Protein AF-A0A831YD86-F1 (afdb_monomer_lite)

pLDDT: mean 87.21, std 12.47, range [48.81, 97.0]

Secondary structure (DSSP, 8-state):
-GGGSTTSTTHHHHHHHHHHHHHHHHHHHHHHHHH------SEEETTEEEPHHHHHHHHHHHHHHHHTTT--GGGTHHHHHHHHHHHHHHHHHHHHHHHHHT----HHHHHHHHHH-GGGEETTEE-HHHHTT-

Foldseek 3Di:
DPPVLPPDPCVVVVVVVVVCVVVVVVVVVVVCVVVPPDPPAPDAAPNRGHHPVQLVVLLVVQVVVCVVVVHDCPVVSVVSSVVSVVVVNVVVVVVVVCVVVVVDQDPVNVVVVLQCPVQQDDPSGGDVVSVVPD

Radius of gyration: 26.08 Å; chains: 1; bounding box: 45×42×74 Å

Organism: NCBI:txid309806

InterPro domains:
  IPR027304 Trigger factor/SurA domain superfamily [SSF109998] (42-133)
  IPR052029 Periplasmic chaperone PpiD [PTHR47529] (9-134)

Sequence (134 aa):
MFTKISGSKWKNIVLFITVFTFVATSLVAVLVYKFSGEVSGAAEVNGKEIPIYEFNYTYEMMARNLQNQNIDITAFKKEIAKQAMDTIIENELIYQQAEKEGLLATKEQVKEEILNIPAFQSNGKFDKNLYLQI

Structure (mmCIF, N/CA/C/O backbone):
data_AF-A0A831YD86-F1
#
_entry.id   AF-A0A831YD86-F1
#
loop_
_atom_site.group_PDB
_atom_site.id
_atom_site.type_symbol
_atom_site.label_atom_id
_atom_site.label_alt_id
_atom_site.label_comp_id
_atom_site.label_asym_id
_atom_site.label_entity_id
_atom_site.label_seq_id
_atom_site.pdbx_PDB_ins_code
_atom_site.Cartn_x
_atom_site.Cartn_y
_atom_site.Cartn_z
_atom_site.occupancy
_atom_site.B_iso_or_equiv
_atom_site.auth_seq_id
_atom_site.auth_comp_id
_atom_site.auth_asym_id
_atom_site.auth_atom_id
_atom_site.pdbx_PDB_model_num
ATOM 1 N N . MET A 1 1 ? 4.329 21.755 -50.672 1.00 50.72 1 MET A N 1
ATOM 2 C CA . MET A 1 1 ? 3.981 20.401 -51.169 1.00 50.72 1 MET A CA 1
ATOM 3 C C . MET A 1 1 ? 2.519 20.000 -50.930 1.00 50.72 1 MET A C 1
ATOM 5 O O . MET A 1 1 ? 1.993 19.265 -51.751 1.00 50.72 1 MET A O 1
ATOM 9 N N . PHE A 1 2 ? 1.825 20.506 -49.900 1.00 54.88 2 PHE A N 1
ATOM 10 C CA . PHE A 1 2 ? 0.457 20.067 -49.554 1.00 54.88 2 PHE A CA 1
ATOM 11 C C . PHE A 1 2 ? -0.695 20.712 -50.356 1.00 54.88 2 PHE A C 1
ATOM 13 O O . PHE A 1 2 ? -1.809 20.199 -50.362 1.00 54.88 2 PHE A O 1
ATOM 20 N N . THR A 1 3 ? -0.449 21.800 -51.089 1.00 59.09 3 THR A N 1
ATOM 21 C CA . THR A 1 3 ? -1.496 22.538 -51.826 1.00 59.09 3 THR A CA 1
ATOM 22 C C . THR A 1 3 ? -1.922 21.880 -53.142 1.00 59.09 3 THR A C 1
ATOM 24 O O . THR A 1 3 ? -3.042 22.099 -53.598 1.00 59.09 3 THR A O 1
ATOM 27 N N . LYS A 1 4 ? -1.087 21.014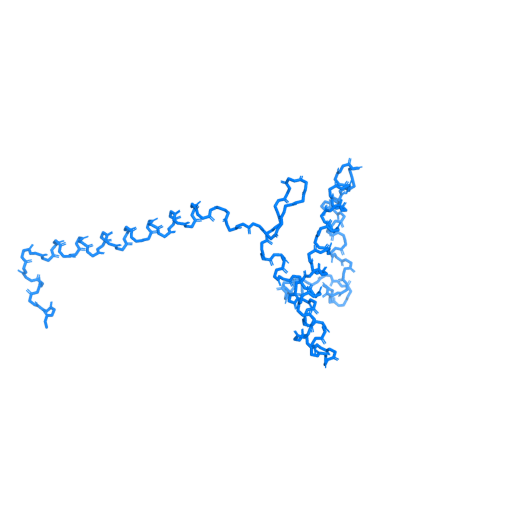 -53.736 1.00 59.78 4 LYS A N 1
ATOM 28 C CA . LYS A 1 4 ? -1.403 20.307 -54.996 1.00 59.78 4 LYS A CA 1
ATOM 29 C C . LYS A 1 4 ? -2.407 19.157 -54.842 1.00 59.78 4 LYS A C 1
ATOM 31 O O . LYS A 1 4 ? -2.920 18.667 -55.843 1.00 59.78 4 LYS A O 1
ATOM 36 N N . ILE A 1 5 ? -2.702 18.726 -53.616 1.00 59.62 5 ILE A N 1
ATOM 37 C CA . ILE A 1 5 ? -3.590 17.581 -53.357 1.00 59.62 5 ILE A CA 1
ATOM 38 C C . ILE A 1 5 ? -5.064 18.022 -53.309 1.00 59.62 5 ILE A C 1
ATOM 40 O O . ILE A 1 5 ? -5.943 17.240 -53.652 1.00 59.62 5 ILE A O 1
ATOM 44 N N . SER A 1 6 ? -5.349 19.291 -52.982 1.00 61.25 6 SER A N 1
ATOM 45 C CA . SER A 1 6 ? -6.714 19.800 -52.749 1.00 61.25 6 SER A CA 1
ATOM 46 C C . SER A 1 6 ? -7.657 19.697 -53.969 1.00 61.25 6 SER A C 1
ATOM 48 O O . SER A 1 6 ? -8.855 19.431 -53.812 1.00 61.25 6 SER A O 1
ATOM 50 N N . GLY A 1 7 ? -7.112 19.850 -55.184 1.00 65.19 7 GLY A N 1
ATOM 51 C CA . GLY A 1 7 ? -7.841 19.753 -56.460 1.00 65.19 7 GLY A CA 1
ATOM 52 C C . GLY A 1 7 ? -7.674 18.421 -57.205 1.00 65.19 7 GLY A C 1
ATOM 53 O O . GLY A 1 7 ? -8.147 18.288 -58.330 1.00 65.19 7 GLY A O 1
ATOM 54 N N . SER A 1 8 ? -6.980 17.441 -56.618 1.00 73.75 8 SER A N 1
ATOM 55 C CA . SER A 1 8 ? -6.732 16.137 -57.244 1.00 73.75 8 SER A CA 1
ATOM 56 C C . SER A 1 8 ? -7.881 15.166 -56.967 1.00 73.75 8 SER A C 1
ATOM 58 O O . SER A 1 8 ? -8.372 15.093 -55.839 1.00 73.75 8 SER A O 1
ATOM 60 N N . LYS A 1 9 ? -8.254 14.339 -57.959 1.00 71.69 9 LYS A N 1
ATOM 61 C CA . LYS A 1 9 ? -9.225 13.233 -57.790 1.00 71.69 9 LYS A CA 1
ATOM 62 C C . LYS A 1 9 ? -8.842 12.282 -56.642 1.00 71.69 9 LYS A C 1
ATOM 64 O O . LYS A 1 9 ? -9.700 11.620 -56.071 1.00 71.69 9 LYS A O 1
ATOM 69 N N . TRP A 1 10 ? -7.562 12.268 -56.269 1.00 76.88 10 TRP A N 1
ATOM 70 C CA . TRP A 1 10 ? -6.995 11.443 -55.205 1.00 76.88 10 TRP A CA 1
ATOM 71 C C . TRP A 1 10 ? -7.180 11.998 -53.788 1.00 76.88 10 TRP A C 1
ATOM 73 O O . TRP A 1 10 ? -6.920 11.274 -52.832 1.00 76.88 10 TRP A O 1
ATOM 83 N N . LYS A 1 11 ? -7.659 13.240 -53.609 1.00 82.00 11 LYS A N 1
ATOM 84 C CA . LYS A 1 11 ? -7.857 13.840 -52.275 1.00 82.00 11 LYS A CA 1
ATOM 85 C C . LYS A 1 11 ? -8.733 12.976 -51.373 1.00 82.00 11 LYS A C 1
ATOM 87 O O . LYS A 1 11 ? -8.374 12.726 -50.228 1.00 82.00 11 LYS A O 1
ATOM 92 N N . ASN A 1 12 ? -9.863 12.513 -51.905 1.00 81.31 12 ASN A N 1
ATOM 93 C CA . ASN A 1 12 ? -10.815 11.716 -51.138 1.00 81.31 12 ASN A CA 1
ATOM 94 C C . ASN A 1 12 ? -10.210 10.358 -50.761 1.00 81.31 12 ASN A C 1
ATOM 96 O O . ASN A 1 12 ? -10.441 9.881 -49.659 1.00 81.31 12 ASN A O 1
ATOM 100 N N . ILE A 1 13 ? -9.373 9.786 -51.632 1.00 85.69 13 ILE A N 1
ATOM 101 C CA . ILE A 1 13 ? -8.656 8.529 -51.381 1.00 85.69 13 ILE A CA 1
ATOM 102 C C . ILE A 1 13 ? -7.622 8.714 -50.261 1.00 85.69 13 ILE A C 1
ATOM 104 O O . ILE A 1 13 ? -7.596 7.935 -49.314 1.00 85.69 13 ILE A O 1
ATOM 108 N N . VAL A 1 14 ? -6.814 9.777 -50.314 1.00 86.44 14 VAL A N 1
ATOM 109 C CA . VAL A 1 14 ? -5.799 10.074 -49.286 1.00 86.44 14 VAL A CA 1
ATOM 110 C C . VAL A 1 14 ? -6.441 10.398 -47.931 1.00 86.44 14 VAL A C 1
ATOM 112 O O . VAL A 1 14 ? -5.955 9.946 -46.891 1.00 86.44 14 VAL A O 1
ATOM 115 N N . LEU A 1 15 ? -7.554 11.139 -47.932 1.00 87.12 15 LEU A N 1
ATOM 116 C CA . LEU A 1 15 ? -8.317 11.428 -46.718 1.00 87.12 15 LEU A CA 1
ATOM 117 C C . LEU A 1 15 ? -8.875 10.138 -46.107 1.00 87.12 15 LEU A C 1
ATOM 119 O O . LEU A 1 15 ? -8.722 9.914 -44.909 1.00 87.12 15 LEU A O 1
ATOM 123 N N . PHE A 1 16 ? -9.463 9.273 -46.936 1.00 89.88 16 PHE A N 1
ATOM 124 C CA . PHE A 1 16 ? -10.043 8.012 -46.489 1.00 89.88 16 PHE A CA 1
ATOM 125 C C . PHE A 1 16 ? -8.988 7.081 -45.885 1.00 89.88 16 PHE A C 1
ATOM 127 O O . PHE A 1 16 ? -9.204 6.547 -44.803 1.00 89.88 16 PHE A O 1
ATOM 134 N N . ILE A 1 17 ? -7.817 6.956 -46.521 1.00 92.12 17 ILE A N 1
ATOM 135 C CA . ILE A 1 17 ? -6.699 6.157 -45.996 1.00 92.12 17 ILE A CA 1
ATOM 136 C C . ILE A 1 17 ? -6.232 6.698 -44.641 1.00 92.12 17 ILE A C 1
ATOM 138 O O . ILE A 1 17 ? -6.049 5.927 -43.705 1.00 92.12 17 ILE A O 1
ATOM 142 N N . THR A 1 18 ? -6.078 8.016 -44.500 1.00 88.88 18 THR A N 1
ATOM 143 C CA . THR A 1 18 ? -5.628 8.619 -43.233 1.00 88.88 18 THR A CA 1
ATOM 144 C C . THR A 1 18 ? -6.621 8.359 -42.098 1.00 88.88 18 THR A C 1
ATOM 146 O O . THR A 1 18 ? -6.221 7.926 -41.018 1.00 88.88 18 THR A O 1
ATOM 149 N N . VAL A 1 19 ? -7.919 8.576 -42.343 1.00 92.06 19 VAL A N 1
ATOM 150 C CA . VAL A 1 19 ? -8.975 8.322 -41.349 1.00 92.06 19 VAL A CA 1
ATOM 151 C C . VAL A 1 19 ? -9.035 6.838 -40.992 1.00 92.06 19 VAL A C 1
ATOM 153 O O . VAL A 1 19 ? -9.109 6.493 -39.815 1.00 92.06 19 VAL A O 1
ATOM 156 N N . PHE A 1 20 ? -8.938 5.960 -41.991 1.00 93.69 20 PHE A N 1
ATOM 157 C CA . PHE A 1 20 ? -8.951 4.518 -41.781 1.00 93.69 20 PHE A CA 1
ATOM 158 C C . PHE A 1 20 ? -7.772 4.054 -40.920 1.00 93.69 20 PHE A C 1
ATOM 160 O O . PHE A 1 20 ? -7.974 3.267 -40.002 1.00 93.69 20 PHE A O 1
ATOM 167 N N . THR A 1 21 ? -6.566 4.587 -41.133 1.00 91.12 21 THR A N 1
ATOM 168 C CA . THR A 1 21 ? -5.387 4.254 -40.316 1.00 91.12 21 THR A CA 1
ATOM 169 C C . THR A 1 21 ? -5.549 4.692 -38.861 1.00 91.12 21 THR A C 1
ATOM 171 O O . THR A 1 21 ? -5.203 3.927 -37.962 1.00 91.12 21 THR A O 1
ATOM 174 N N . PHE A 1 22 ? -6.111 5.879 -38.601 1.00 91.44 22 PHE A N 1
ATOM 175 C CA . PHE A 1 22 ? -6.397 6.323 -37.231 1.00 91.44 22 PHE A CA 1
ATOM 176 C C . PHE A 1 22 ? -7.406 5.401 -36.544 1.00 91.44 22 PHE A C 1
ATOM 178 O O . PHE A 1 22 ? -7.135 4.904 -35.454 1.00 91.44 22 PHE A O 1
ATOM 185 N N . VAL A 1 23 ? -8.528 5.106 -37.206 1.00 90.25 23 VAL A N 1
ATOM 186 C CA . VAL A 1 23 ? -9.568 4.221 -36.661 1.00 90.25 23 VAL A CA 1
ATOM 187 C C . VAL A 1 23 ? -9.036 2.803 -36.446 1.00 90.25 23 VAL A C 1
ATOM 189 O O . VAL A 1 23 ? -9.265 2.229 -35.385 1.00 90.25 23 VAL A O 1
ATOM 192 N N . ALA A 1 24 ? -8.282 2.258 -37.401 1.00 88.12 24 ALA A N 1
ATOM 193 C CA . ALA A 1 24 ? -7.677 0.934 -37.295 1.00 88.12 24 ALA A CA 1
ATOM 194 C C . ALA A 1 24 ? -6.661 0.866 -36.147 1.00 88.12 24 ALA A C 1
ATOM 196 O O . ALA A 1 24 ? -6.699 -0.073 -35.359 1.00 88.12 24 ALA A O 1
ATOM 197 N N . THR A 1 25 ? -5.807 1.882 -35.991 1.00 86.31 25 THR A N 1
ATOM 198 C CA . THR A 1 25 ? -4.823 1.927 -34.896 1.00 86.31 25 THR A CA 1
ATOM 199 C C . THR A 1 25 ? -5.508 2.067 -33.536 1.00 86.31 25 THR A C 1
ATOM 201 O O . THR A 1 25 ? -5.128 1.384 -32.589 1.00 86.31 25 THR A O 1
ATOM 204 N N . SER A 1 26 ? -6.557 2.890 -33.427 1.00 81.12 26 SER A N 1
ATOM 205 C CA . SER A 1 26 ? -7.348 3.017 -32.196 1.00 81.12 26 SER A CA 1
ATOM 206 C C . SER A 1 26 ? -8.096 1.729 -31.843 1.00 81.12 26 SER A C 1
ATOM 208 O O . SER A 1 26 ? -8.127 1.347 -30.676 1.00 81.12 26 SER A O 1
ATOM 210 N N . LEU A 1 27 ? -8.652 1.025 -32.833 1.00 84.38 27 LEU A N 1
ATOM 211 C CA . LEU A 1 27 ? -9.268 -0.289 -32.633 1.00 84.38 27 LEU A CA 1
ATOM 212 C C . LEU A 1 27 ? -8.240 -1.322 -32.178 1.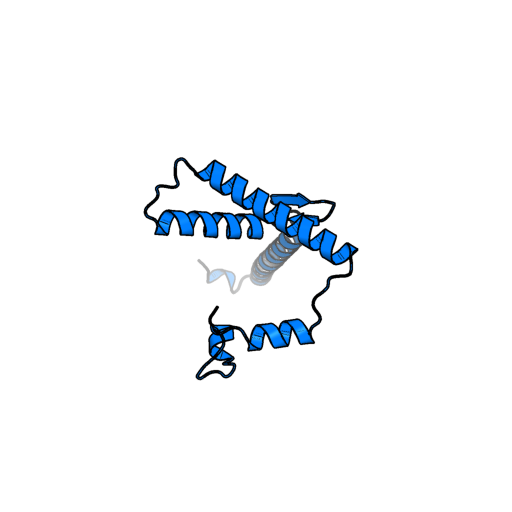00 84.38 27 LEU A C 1
ATOM 214 O O . LEU A 1 27 ? -8.494 -2.022 -31.206 1.00 84.38 27 LEU A O 1
ATOM 218 N N . VAL A 1 28 ? -7.072 -1.380 -32.821 1.00 83.62 28 VAL A N 1
ATOM 219 C CA . VAL A 1 28 ? -5.977 -2.266 -32.408 1.00 83.62 28 VAL A CA 1
ATOM 220 C C . VAL A 1 28 ? -5.524 -1.940 -30.988 1.00 83.62 28 VAL A C 1
ATOM 222 O O . VAL A 1 28 ? -5.353 -2.863 -30.207 1.00 83.62 28 VAL A O 1
ATOM 225 N N . ALA A 1 29 ? -5.412 -0.667 -30.604 1.00 72.69 29 ALA A N 1
ATOM 226 C CA . ALA A 1 29 ? -5.067 -0.290 -29.235 1.00 72.69 29 ALA A CA 1
ATOM 227 C C . ALA A 1 29 ? -6.113 -0.790 -28.225 1.00 72.69 29 ALA A C 1
ATOM 229 O O . ALA A 1 29 ? -5.750 -1.441 -27.253 1.00 72.69 29 ALA A O 1
ATOM 230 N N . VAL A 1 30 ? -7.409 -0.560 -28.465 1.00 75.44 30 VAL A N 1
ATOM 231 C CA . VAL A 1 30 ? -8.485 -1.038 -27.574 1.00 75.44 30 VAL A CA 1
ATOM 232 C C . VAL A 1 30 ? -8.552 -2.567 -27.531 1.00 75.44 30 VAL A C 1
ATOM 234 O O . VAL A 1 30 ? -8.801 -3.135 -26.471 1.00 75.44 30 VAL A O 1
ATOM 237 N N . LEU A 1 31 ? -8.316 -3.240 -28.660 1.00 72.75 31 LEU A N 1
ATOM 238 C CA . LEU A 1 31 ? -8.232 -4.697 -28.721 1.00 72.75 31 LEU A CA 1
ATOM 239 C C . LEU A 1 31 ? -7.016 -5.204 -27.945 1.00 72.75 31 LEU A C 1
ATOM 241 O O . LEU A 1 31 ? -7.177 -6.113 -27.148 1.00 72.75 31 LEU A O 1
ATOM 245 N N . VAL A 1 32 ? -5.843 -4.586 -28.087 1.00 69.25 32 VAL A N 1
ATOM 246 C CA . VAL A 1 32 ? -4.651 -4.909 -27.290 1.00 69.25 32 VAL A CA 1
ATOM 247 C C . VAL A 1 32 ? -4.922 -4.684 -25.805 1.00 69.25 32 VAL A C 1
ATOM 249 O O . VAL A 1 32 ? -4.632 -5.580 -25.034 1.00 69.25 32 VAL A O 1
ATOM 252 N N . TYR A 1 33 ? -5.567 -3.586 -25.398 1.00 63.91 33 TYR A N 1
ATOM 253 C CA . TYR A 1 33 ? -5.957 -3.356 -23.998 1.00 63.91 33 TYR A CA 1
ATOM 254 C C . TYR A 1 33 ? -6.978 -4.375 -23.463 1.00 63.91 33 TYR A C 1
ATOM 256 O O . TYR A 1 33 ? -6.992 -4.661 -22.270 1.00 63.91 33 TYR A O 1
ATOM 264 N N . LYS A 1 34 ? -7.863 -4.903 -24.319 1.00 64.12 34 LYS A N 1
ATOM 265 C CA . LYS A 1 34 ? -8.855 -5.926 -23.941 1.00 64.12 34 LYS A CA 1
ATOM 266 C C . LYS A 1 34 ? -8.284 -7.346 -23.950 1.00 64.12 34 LYS A C 1
ATOM 268 O O . LYS A 1 34 ? -8.738 -8.167 -23.163 1.00 64.12 34 LYS A O 1
ATOM 273 N N . PHE A 1 35 ? -7.336 -7.635 -24.841 1.00 57.88 35 PHE A N 1
ATOM 274 C CA . PHE A 1 35 ? -6.666 -8.932 -24.972 1.00 57.88 35 PHE A CA 1
ATOM 275 C C . PHE A 1 35 ? -5.383 -9.034 -24.144 1.00 57.88 35 PHE A C 1
ATOM 277 O O . PHE A 1 35 ? -4.917 -10.142 -23.923 1.00 57.88 35 PHE A O 1
ATOM 284 N N . SER A 1 36 ? -4.852 -7.928 -23.618 1.00 55.81 36 SER A N 1
ATOM 285 C CA . SER A 1 36 ? -3.827 -7.921 -22.568 1.00 55.81 36 SER A CA 1
ATOM 286 C C . SER A 1 36 ? -4.413 -8.239 -21.185 1.00 55.81 36 SER A C 1
ATOM 288 O O . SER A 1 36 ? -3.929 -7.726 -20.177 1.00 55.81 36 SER A O 1
ATOM 290 N N . GLY A 1 37 ? -5.484 -9.039 -21.134 1.00 51.28 37 GLY A N 1
ATOM 291 C CA . GLY A 1 37 ? -5.809 -9.795 -19.930 1.00 51.28 37 GLY A CA 1
ATOM 292 C C . GLY A 1 37 ? -4.615 -10.691 -19.606 1.00 51.28 37 GLY A C 1
ATOM 293 O O . GLY A 1 37 ? -4.059 -11.299 -20.514 1.00 51.28 37 GLY A O 1
ATOM 294 N N . GLU A 1 38 ? -4.210 -10.687 -18.337 1.00 53.81 38 GLU A N 1
ATOM 295 C CA . GLU A 1 38 ? -2.934 -11.185 -17.802 1.00 53.81 38 GLU A CA 1
ATOM 296 C C . GLU A 1 38 ? -1.694 -10.366 -18.199 1.00 53.81 38 GLU A C 1
ATOM 298 O O . GLU A 1 38 ? -0.735 -10.847 -18.804 1.00 53.81 38 GLU A O 1
ATOM 303 N N . VAL A 1 39 ? -1.619 -9.131 -17.693 1.00 48.81 39 VAL A N 1
ATOM 304 C CA . VAL A 1 39 ? -0.353 -8.761 -17.044 1.00 48.81 39 VAL A CA 1
ATOM 305 C C . VAL A 1 39 ? -0.283 -9.666 -15.824 1.00 48.81 39 VAL A C 1
ATOM 307 O O . VAL A 1 39 ? -0.954 -9.366 -14.844 1.00 48.81 39 VAL A O 1
ATOM 310 N N . SER A 1 40 ? 0.422 -10.795 -15.948 1.00 56.38 40 SER A N 1
ATOM 311 C CA . SER A 1 40 ? 0.602 -11.795 -14.891 1.00 56.38 40 SER A CA 1
ATOM 312 C C . SER A 1 40 ? 0.600 -11.126 -13.517 1.00 56.38 40 SER A C 1
ATOM 314 O O . SER A 1 40 ? 1.476 -10.287 -13.251 1.00 56.38 40 SER A O 1
ATOM 316 N N . GLY A 1 41 ? -0.390 -11.442 -12.682 1.00 59.72 41 GLY A N 1
ATOM 317 C CA . GLY A 1 41 ? -0.405 -11.027 -11.289 1.00 59.72 41 GLY A CA 1
ATOM 318 C C . GLY A 1 41 ? 0.949 -11.282 -10.629 1.00 59.72 41 GLY A C 1
ATOM 319 O O . GLY A 1 41 ? 1.717 -12.157 -11.036 1.00 59.72 41 GLY A O 1
ATOM 320 N N . ALA A 1 42 ? 1.280 -10.490 -9.613 1.00 77.12 42 ALA A N 1
ATOM 321 C CA . ALA A 1 42 ? 2.526 -10.668 -8.878 1.00 77.12 42 ALA A CA 1
ATOM 322 C C . ALA A 1 42 ? 2.606 -12.056 -8.214 1.00 77.12 42 ALA A C 1
ATOM 324 O O . ALA A 1 42 ? 3.703 -12.581 -8.023 1.00 77.12 42 ALA A O 1
ATOM 325 N N . ALA A 1 43 ? 1.448 -12.630 -7.869 1.00 85.38 43 ALA A N 1
ATOM 326 C CA . ALA A 1 43 ? 1.274 -13.976 -7.338 1.00 85.38 43 ALA A CA 1
ATOM 327 C C . ALA A 1 43 ? -0.196 -14.419 -7.470 1.00 85.38 43 ALA A C 1
ATOM 329 O O . ALA A 1 43 ? -1.071 -13.614 -7.785 1.00 85.38 43 ALA A O 1
ATOM 330 N N . GLU A 1 44 ? -0.474 -15.684 -7.162 1.00 88.25 44 GLU A N 1
ATOM 331 C CA . GLU A 1 44 ? -1.825 -16.211 -6.958 1.00 88.25 44 GLU A CA 1
ATOM 332 C C . GLU A 1 44 ? -1.896 -16.864 -5.570 1.00 88.25 44 GLU A C 1
ATOM 334 O O . GLU A 1 44 ? -1.013 -17.642 -5.201 1.00 88.25 44 GLU A O 1
ATOM 339 N N . VAL A 1 45 ? -2.938 -16.549 -4.797 1.00 90.81 45 VAL A N 1
ATOM 340 C CA . VAL A 1 45 ? -3.164 -17.073 -3.442 1.00 90.81 45 VAL A CA 1
ATOM 341 C C . VAL A 1 45 ? -4.527 -17.762 -3.398 1.00 90.81 45 VAL A C 1
ATOM 343 O O . VAL A 1 45 ? -5.568 -17.108 -3.403 1.00 90.81 45 VAL A O 1
ATOM 346 N N . ASN A 1 46 ? -4.531 -19.098 -3.353 1.00 90.94 46 ASN A N 1
ATOM 347 C CA . ASN A 1 46 ? -5.743 -19.934 -3.317 1.00 90.94 46 ASN A CA 1
ATOM 348 C C . ASN A 1 46 ? -6.784 -19.600 -4.410 1.00 90.94 46 ASN A C 1
ATOM 350 O O . ASN A 1 46 ? -7.983 -19.570 -4.135 1.00 90.94 46 ASN A O 1
ATOM 354 N N . GLY A 1 47 ? -6.352 -19.343 -5.648 1.00 87.56 47 GLY A N 1
ATOM 355 C CA . GLY A 1 47 ? -7.264 -19.001 -6.746 1.00 87.56 47 GLY A CA 1
ATOM 356 C C . GLY A 1 47 ? -7.562 -17.509 -6.894 1.00 87.56 47 GLY A C 1
ATOM 357 O O . GLY A 1 47 ? -8.245 -17.130 -7.845 1.00 87.56 47 GLY A O 1
ATOM 358 N N . LYS A 1 48 ? -7.069 -16.652 -5.987 1.00 87.88 48 LYS A N 1
ATOM 359 C CA . LYS A 1 48 ? -7.153 -15.197 -6.137 1.00 87.88 48 LYS A CA 1
ATOM 360 C C . LYS A 1 48 ? -5.843 -14.636 -6.671 1.00 87.88 48 LYS A C 1
ATOM 362 O O . LYS A 1 48 ? -4.789 -14.789 -6.057 1.00 87.88 48 LYS A O 1
ATOM 367 N N . GLU A 1 49 ? -5.930 -13.956 -7.804 1.00 90.38 49 GLU A N 1
ATOM 368 C CA . GLU A 1 49 ? -4.804 -13.246 -8.398 1.00 90.38 49 GLU A CA 1
ATOM 369 C C . GLU A 1 49 ? -4.466 -11.991 -7.581 1.00 90.38 49 GLU A C 1
ATOM 371 O O . GLU A 1 49 ? -5.336 -11.168 -7.284 1.00 90.38 49 GLU A O 1
ATOM 376 N N . ILE A 1 50 ? -3.187 -11.839 -7.237 1.00 88.62 50 ILE A N 1
ATOM 377 C CA . ILE A 1 50 ? -2.643 -10.632 -6.621 1.00 88.62 50 ILE A CA 1
ATOM 378 C C . ILE A 1 50 ? -2.144 -9.713 -7.735 1.00 88.62 50 ILE A C 1
ATOM 380 O O . ILE A 1 50 ? -1.191 -10.059 -8.441 1.00 88.62 50 ILE A O 1
ATOM 384 N N . PRO A 1 51 ? -2.722 -8.520 -7.909 1.00 89.88 51 PRO A N 1
ATOM 385 C CA . PRO A 1 51 ? -2.348 -7.650 -9.005 1.00 89.88 51 PRO A CA 1
ATOM 386 C C . PRO A 1 51 ? -0.975 -7.005 -8.783 1.00 89.88 51 PRO A C 1
ATOM 388 O O . PRO A 1 51 ? -0.601 -6.610 -7.678 1.00 89.88 51 PRO A O 1
ATOM 391 N N . ILE A 1 52 ? -0.225 -6.806 -9.869 1.00 88.50 52 ILE A N 1
ATOM 392 C CA . ILE A 1 52 ? 1.135 -6.242 -9.806 1.00 88.50 52 ILE A CA 1
ATOM 393 C C . ILE A 1 52 ? 1.197 -4.836 -9.190 1.00 88.50 52 ILE A C 1
ATOM 395 O O . ILE A 1 52 ? 2.198 -4.467 -8.573 1.00 88.50 52 ILE A O 1
ATOM 399 N N . TYR A 1 53 ? 0.130 -4.042 -9.322 1.00 89.06 53 TYR A N 1
ATOM 400 C CA . TYR A 1 53 ? 0.081 -2.705 -8.729 1.00 89.06 53 TYR A CA 1
ATOM 401 C C . TYR A 1 53 ? 0.094 -2.754 -7.196 1.00 89.06 53 TYR A C 1
ATOM 403 O O . TYR A 1 53 ? 0.661 -1.859 -6.575 1.00 89.06 53 TYR A O 1
ATOM 411 N N . GLU A 1 54 ? -0.493 -3.788 -6.589 1.00 91.19 54 GLU A N 1
ATOM 412 C CA . GLU A 1 54 ? -0.572 -3.945 -5.135 1.00 91.19 54 GLU A CA 1
ATOM 413 C C . GLU A 1 54 ? 0.798 -4.292 -4.553 1.00 91.19 54 GLU A C 1
ATOM 415 O O . GLU A 1 54 ? 1.240 -3.682 -3.576 1.00 91.19 54 GLU A O 1
ATOM 420 N N . PHE A 1 55 ? 1.522 -5.185 -5.232 1.00 94.44 55 PHE A N 1
ATOM 421 C CA . PHE A 1 55 ? 2.919 -5.466 -4.926 1.00 94.44 55 PHE A CA 1
ATOM 422 C C . PHE A 1 55 ? 3.782 -4.204 -5.006 1.00 94.44 55 PHE A C 1
ATOM 424 O O . PHE A 1 55 ? 4.472 -3.865 -4.044 1.00 94.44 55 PHE A O 1
ATOM 431 N N . ASN A 1 56 ? 3.705 -3.471 -6.122 1.00 93.81 56 ASN A N 1
ATOM 432 C CA . ASN A 1 56 ? 4.492 -2.253 -6.314 1.00 93.81 56 ASN A CA 1
ATOM 433 C C . ASN A 1 56 ? 4.160 -1.191 -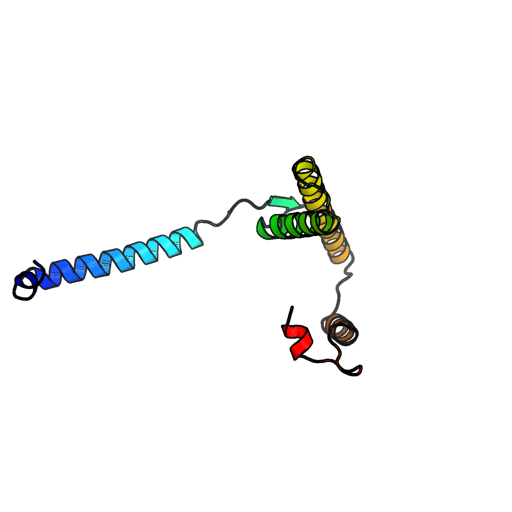5.259 1.00 93.81 56 ASN A C 1
ATOM 435 O O . ASN A 1 56 ? 5.066 -0.579 -4.701 1.00 93.81 56 ASN A O 1
ATOM 439 N N . TYR A 1 57 ? 2.878 -0.992 -4.950 1.00 94.88 57 TYR A N 1
ATOM 440 C CA . TYR A 1 57 ? 2.449 -0.055 -3.915 1.00 94.88 57 TYR A CA 1
ATOM 441 C C . TYR A 1 57 ? 3.036 -0.412 -2.542 1.00 94.88 57 TYR A C 1
ATOM 443 O O . TYR A 1 57 ? 3.619 0.450 -1.880 1.00 94.88 57 TYR A O 1
ATOM 451 N N . THR A 1 58 ? 2.929 -1.683 -2.144 1.00 95.94 58 THR A N 1
ATOM 452 C CA . THR A 1 58 ? 3.413 -2.178 -0.847 1.00 95.94 58 THR A CA 1
ATOM 453 C C . THR A 1 58 ? 4.934 -2.086 -0.747 1.00 95.94 58 THR A C 1
ATOM 455 O O . THR A 1 58 ? 5.457 -1.566 0.241 1.00 95.94 58 THR A O 1
ATOM 458 N N . TYR A 1 59 ? 5.647 -2.507 -1.795 1.00 96.75 59 TYR A N 1
ATOM 459 C CA . TYR A 1 59 ? 7.099 -2.376 -1.891 1.00 96.75 59 TYR A CA 1
ATOM 460 C C . TYR A 1 59 ? 7.541 -0.917 -1.743 1.00 96.75 59 TYR A C 1
ATOM 462 O O . TYR A 1 59 ? 8.393 -0.606 -0.913 1.00 96.75 59 TYR A O 1
ATOM 470 N N . GLU A 1 60 ? 6.934 -0.008 -2.509 1.00 96.25 60 GLU A N 1
ATOM 471 C CA . GLU A 1 60 ? 7.279 1.412 -2.488 1.00 96.25 60 GLU A CA 1
ATOM 472 C C . GLU A 1 60 ? 6.966 2.057 -1.134 1.00 96.25 60 GLU A C 1
ATOM 474 O O . GLU A 1 60 ? 7.730 2.890 -0.651 1.00 96.25 60 GLU A O 1
ATOM 479 N N . MET A 1 61 ? 5.872 1.664 -0.478 1.00 96.12 61 MET A N 1
ATOM 480 C CA . MET A 1 61 ? 5.566 2.110 0.881 1.00 96.12 61 MET A CA 1
ATOM 481 C C . MET A 1 61 ? 6.658 1.682 1.872 1.00 96.12 61 MET A C 1
ATOM 483 O O . MET A 1 61 ? 7.158 2.517 2.628 1.00 96.12 61 MET A O 1
ATOM 487 N N . MET A 1 62 ? 7.066 0.411 1.850 1.00 96.19 62 MET A N 1
ATOM 488 C CA . MET A 1 62 ? 8.128 -0.101 2.723 1.00 96.19 62 MET A CA 1
ATOM 489 C C . MET A 1 62 ? 9.482 0.554 2.427 1.00 96.19 62 MET A C 1
ATOM 491 O O . MET A 1 62 ? 10.181 0.981 3.347 1.00 96.19 62 MET A O 1
ATOM 495 N N . ALA A 1 63 ? 9.829 0.693 1.147 1.00 96.06 63 ALA A N 1
ATOM 496 C CA . ALA A 1 63 ? 11.049 1.357 0.709 1.00 96.06 63 ALA A CA 1
ATOM 497 C C . ALA A 1 63 ? 11.088 2.821 1.176 1.00 96.06 63 ALA A C 1
ATOM 499 O O . ALA A 1 63 ? 12.084 3.239 1.771 1.00 96.06 63 ALA A O 1
ATOM 500 N N . ARG A 1 64 ? 9.991 3.574 0.998 1.00 95.88 64 ARG A N 1
ATOM 501 C CA . ARG A 1 64 ? 9.867 4.957 1.490 1.00 95.88 64 ARG A CA 1
ATOM 502 C C . ARG A 1 64 ? 10.027 5.046 3.004 1.00 95.88 64 ARG A C 1
ATOM 504 O O . ARG A 1 64 ? 10.719 5.938 3.482 1.00 95.88 64 ARG A O 1
ATOM 511 N N . ASN A 1 65 ? 9.446 4.117 3.762 1.00 94.88 65 ASN A N 1
ATOM 512 C CA . ASN A 1 65 ? 9.573 4.103 5.221 1.00 94.88 65 ASN A CA 1
ATOM 513 C C . ASN A 1 65 ? 11.028 3.936 5.684 1.00 94.88 65 ASN A C 1
ATOM 515 O O . ASN A 1 65 ? 11.432 4.576 6.654 1.00 94.88 65 ASN A O 1
ATOM 519 N N . LEU A 1 66 ? 11.821 3.112 4.994 1.00 94.75 66 LEU A N 1
ATOM 520 C CA . LEU A 1 66 ? 13.249 2.939 5.286 1.00 94.75 66 LEU A CA 1
ATOM 521 C C . LEU A 1 66 ? 14.078 4.145 4.827 1.00 94.75 66 LEU A C 1
ATOM 523 O O . LEU A 1 66 ? 14.946 4.618 5.558 1.00 94.75 66 LEU A O 1
ATOM 527 N N . GLN A 1 67 ? 13.777 4.697 3.651 1.00 94.00 67 GLN A N 1
ATOM 528 C CA . GLN A 1 67 ? 14.437 5.905 3.150 1.00 94.00 67 GLN A CA 1
ATOM 529 C C . GLN A 1 67 ? 14.204 7.116 4.063 1.00 94.00 67 GLN A C 1
ATOM 531 O O . GLN A 1 67 ? 15.137 7.876 4.316 1.00 94.00 67 GLN A O 1
ATOM 536 N N . ASN A 1 68 ? 12.998 7.259 4.622 1.00 95.69 68 ASN A N 1
ATOM 537 C CA . ASN A 1 68 ? 12.666 8.295 5.606 1.00 95.69 68 ASN A CA 1
ATOM 538 C C . ASN A 1 68 ? 13.463 8.156 6.916 1.00 95.69 68 ASN A C 1
ATOM 540 O O . ASN A 1 68 ? 13.573 9.120 7.666 1.00 95.69 68 ASN A O 1
ATOM 544 N N . GLN A 1 69 ? 14.032 6.977 7.182 1.00 94.56 69 GLN A N 1
ATOM 545 C CA . GLN A 1 69 ? 14.944 6.713 8.299 1.00 94.56 69 GLN A CA 1
ATOM 546 C C . GLN A 1 69 ? 16.422 6.867 7.895 1.00 94.56 69 GLN A C 1
ATOM 548 O O . GLN A 1 69 ? 17.310 6.429 8.624 1.00 94.56 69 GLN A O 1
ATOM 553 N N . ASN A 1 70 ? 16.697 7.462 6.727 1.00 93.81 70 ASN A N 1
ATOM 554 C CA . ASN A 1 70 ? 18.033 7.624 6.148 1.00 93.81 70 ASN A CA 1
ATOM 555 C C . ASN A 1 70 ? 18.775 6.292 5.900 1.00 93.81 70 ASN A C 1
ATOM 557 O O . ASN A 1 70 ? 20.006 6.270 5.849 1.00 93.81 70 ASN A O 1
ATOM 561 N N . ILE A 1 71 ? 18.044 5.186 5.715 1.00 93.44 71 ILE A N 1
ATOM 562 C CA . ILE A 1 71 ? 18.619 3.870 5.413 1.00 93.44 71 ILE A CA 1
ATOM 563 C C . ILE A 1 71 ? 18.805 3.727 3.898 1.00 93.44 71 ILE A C 1
ATOM 565 O O . ILE A 1 71 ? 17.862 3.906 3.123 1.00 93.44 71 ILE A O 1
ATOM 569 N N . ASP A 1 72 ? 20.012 3.353 3.463 1.00 92.38 72 ASP A N 1
ATOM 570 C CA . ASP A 1 72 ? 20.261 2.978 2.068 1.00 92.38 72 ASP A CA 1
ATOM 571 C C . ASP A 1 72 ? 19.642 1.607 1.768 1.00 92.38 72 ASP A C 1
ATOM 573 O O . ASP A 1 72 ? 20.104 0.563 2.232 1.00 92.38 72 ASP A O 1
ATOM 577 N N . ILE A 1 73 ? 18.588 1.613 0.954 1.00 92.69 73 ILE A N 1
ATOM 578 C CA . ILE A 1 73 ? 17.828 0.416 0.588 1.00 92.69 73 ILE A CA 1
ATOM 579 C C . ILE A 1 73 ? 18.505 -0.438 -0.490 1.00 92.69 73 ILE A C 1
ATOM 581 O O . ILE A 1 73 ? 18.000 -1.513 -0.809 1.00 92.69 73 ILE A O 1
ATOM 585 N N . THR A 1 74 ? 19.621 0.003 -1.085 1.00 93.38 74 THR A N 1
ATOM 586 C CA . THR A 1 74 ? 20.239 -0.669 -2.242 1.00 93.38 74 THR A CA 1
ATOM 587 C C . THR A 1 74 ? 20.583 -2.127 -1.948 1.00 93.38 74 THR A C 1
ATOM 589 O O . THR A 1 74 ? 20.307 -2.996 -2.776 1.00 93.38 74 THR A O 1
ATOM 592 N N . ALA A 1 75 ? 21.099 -2.405 -0.748 1.00 92.00 75 ALA A N 1
ATOM 593 C CA . ALA A 1 75 ? 21.405 -3.760 -0.290 1.00 92.00 75 ALA A CA 1
ATOM 594 C C . ALA A 1 75 ? 20.158 -4.571 0.122 1.00 92.00 75 ALA A C 1
ATOM 596 O O . ALA A 1 75 ? 20.205 -5.798 0.147 1.00 92.00 75 ALA A O 1
ATOM 597 N N . PHE A 1 76 ? 19.036 -3.904 0.410 1.00 93.00 76 PHE A N 1
ATOM 598 C CA . PHE A 1 76 ? 17.833 -4.511 0.988 1.00 93.00 76 PHE A CA 1
ATOM 599 C C . PHE A 1 76 ? 16.683 -4.690 -0.004 1.00 93.00 76 PHE A C 1
ATOM 601 O O . PHE A 1 76 ? 15.662 -5.259 0.364 1.00 93.00 76 PHE A O 1
ATOM 608 N N . LYS A 1 77 ? 16.831 -4.273 -1.270 1.00 94.19 77 LYS A N 1
ATOM 609 C CA . LYS A 1 77 ? 15.758 -4.347 -2.285 1.00 94.19 77 LYS A CA 1
ATOM 610 C C . LYS A 1 77 ? 15.068 -5.713 -2.344 1.00 94.19 77 LYS A C 1
ATOM 612 O O . LYS A 1 77 ? 13.847 -5.780 -2.408 1.00 94.19 77 LYS A O 1
ATOM 617 N N . LYS A 1 78 ? 15.843 -6.802 -2.296 1.00 94.88 78 LYS A N 1
ATOM 618 C CA . LYS A 1 78 ? 15.302 -8.169 -2.326 1.00 94.88 78 LYS A CA 1
ATOM 619 C C . LYS A 1 78 ? 14.525 -8.519 -1.053 1.00 94.88 78 LYS A C 1
ATOM 621 O O . LYS A 1 78 ? 13.489 -9.166 -1.152 1.00 94.88 78 LYS A O 1
ATOM 626 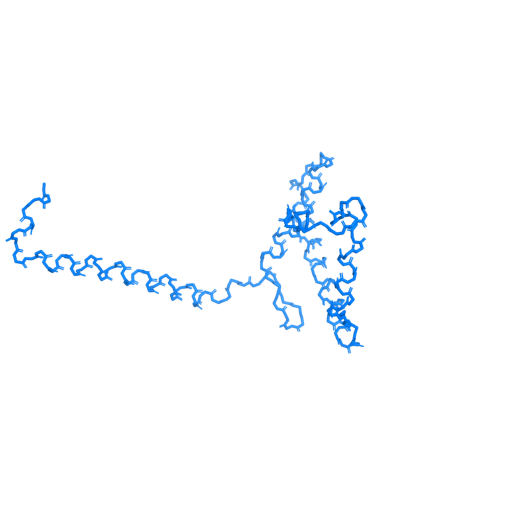N N . GLU A 1 79 ? 15.014 -8.097 0.109 1.00 96.06 79 GLU A N 1
ATOM 627 C CA . GLU A 1 79 ? 14.338 -8.347 1.387 1.00 96.06 79 GLU A CA 1
ATOM 628 C C . GLU A 1 79 ? 13.031 -7.559 1.470 1.00 96.06 79 GLU A C 1
ATOM 630 O O . GLU A 1 79 ? 11.998 -8.125 1.798 1.00 96.06 79 GLU A O 1
ATOM 635 N N . ILE A 1 80 ? 13.049 -6.288 1.062 1.00 96.19 80 ILE A N 1
ATOM 636 C CA . ILE A 1 80 ? 11.854 -5.437 1.012 1.00 96.19 80 ILE A CA 1
ATOM 637 C C . ILE A 1 80 ? 10.816 -6.032 0.054 1.00 96.19 80 ILE A C 1
ATOM 639 O O . ILE A 1 80 ? 9.642 -6.114 0.393 1.00 96.19 80 ILE A O 1
ATOM 643 N N . ALA A 1 81 ? 11.240 -6.490 -1.128 1.00 95.00 81 ALA A N 1
ATOM 644 C CA . ALA A 1 81 ? 10.359 -7.167 -2.078 1.00 95.00 81 ALA A CA 1
ATOM 645 C C . ALA A 1 81 ? 9.736 -8.438 -1.486 1.00 95.00 81 ALA A C 1
ATOM 647 O O . ALA A 1 81 ? 8.534 -8.652 -1.618 1.00 95.00 81 ALA A O 1
ATOM 648 N N . LYS A 1 82 ? 10.533 -9.262 -0.801 1.00 96.44 82 LYS A N 1
ATOM 649 C CA . LYS A 1 82 ? 10.032 -10.461 -0.127 1.00 96.44 82 LYS A CA 1
ATOM 650 C C . LYS A 1 82 ? 9.025 -10.099 0.968 1.00 96.44 82 LYS A C 1
ATOM 652 O O . LYS A 1 82 ? 7.924 -10.626 0.962 1.00 96.44 82 LYS A O 1
ATOM 657 N N . GLN A 1 83 ? 9.368 -9.159 1.844 1.00 96.69 83 GLN A N 1
ATOM 658 C CA . GLN A 1 83 ? 8.502 -8.726 2.937 1.00 96.69 83 GLN A CA 1
ATOM 659 C C . GLN A 1 83 ? 7.188 -8.115 2.428 1.00 96.69 83 GLN A C 1
ATOM 661 O O . GLN A 1 83 ? 6.131 -8.358 3.010 1.00 96.69 83 GLN A O 1
ATOM 666 N N . ALA A 1 84 ? 7.233 -7.363 1.324 1.00 96.56 84 ALA A N 1
ATOM 667 C CA . ALA A 1 84 ? 6.042 -6.839 0.664 1.00 96.56 84 ALA A CA 1
ATOM 668 C C . ALA A 1 84 ? 5.133 -7.970 0.169 1.00 96.56 84 ALA A C 1
ATOM 670 O O . ALA A 1 84 ? 3.931 -7.931 0.416 1.00 96.56 84 ALA A O 1
ATOM 671 N N . MET A 1 85 ? 5.703 -8.993 -0.476 1.00 95.88 85 MET A N 1
ATOM 672 C CA . MET A 1 85 ? 4.938 -10.155 -0.927 1.00 95.88 85 MET A CA 1
ATOM 673 C C . MET A 1 85 ? 4.352 -10.944 0.249 1.00 95.88 85 MET A C 1
ATOM 675 O O . MET A 1 85 ? 3.160 -11.236 0.243 1.00 95.88 85 MET A O 1
ATOM 679 N N . ASP A 1 86 ? 5.158 -11.229 1.274 1.00 97.00 86 ASP A N 1
ATOM 680 C CA . ASP A 1 86 ? 4.723 -11.954 2.474 1.00 97.00 86 ASP A CA 1
ATOM 681 C C . ASP A 1 86 ? 3.547 -11.228 3.154 1.00 97.00 86 ASP A C 1
ATOM 683 O O . ASP A 1 86 ? 2.555 -11.858 3.506 1.00 97.00 86 ASP A O 1
ATOM 687 N N . THR A 1 87 ? 3.609 -9.894 3.239 1.00 96.44 87 THR A N 1
ATOM 688 C CA . THR A 1 87 ? 2.530 -9.061 3.803 1.00 96.44 87 THR A CA 1
ATOM 689 C C . THR A 1 87 ? 1.235 -9.177 3.000 1.00 96.44 87 THR A C 1
ATOM 691 O O . THR A 1 87 ? 0.153 -9.273 3.576 1.00 96.44 87 THR A O 1
ATOM 694 N N . ILE A 1 88 ? 1.322 -9.162 1.667 1.00 96.12 88 ILE A N 1
ATOM 695 C CA . ILE A 1 88 ? 0.138 -9.280 0.807 1.00 96.12 88 ILE A CA 1
ATOM 696 C C . ILE A 1 88 ? -0.485 -10.671 0.945 1.00 96.12 88 ILE A C 1
ATOM 698 O O . ILE A 1 88 ? -1.695 -10.785 1.122 1.00 96.12 88 ILE A O 1
ATOM 702 N N . ILE A 1 89 ? 0.340 -11.722 0.923 1.00 95.81 89 ILE A N 1
ATOM 703 C CA . ILE A 1 89 ? -0.119 -13.104 1.098 1.00 95.81 89 ILE A CA 1
ATOM 704 C C . ILE A 1 89 ? -0.792 -13.277 2.462 1.00 95.81 89 ILE A C 1
ATOM 706 O O . ILE A 1 89 ? -1.877 -13.848 2.537 1.00 95.81 89 ILE A O 1
ATOM 710 N N . GLU A 1 90 ? -0.180 -12.781 3.538 1.00 96.88 90 GLU A N 1
ATOM 711 C CA . GLU A 1 90 ? -0.732 -12.888 4.889 1.00 96.88 90 GLU A CA 1
ATOM 712 C C . GLU A 1 90 ? -2.095 -12.193 5.000 1.00 96.88 90 GLU A C 1
ATOM 714 O O . GLU A 1 90 ? -3.062 -12.807 5.455 1.00 96.88 90 GLU A O 1
ATOM 719 N N . ASN A 1 91 ? -2.202 -10.955 4.513 1.00 95.50 91 ASN A N 1
ATOM 720 C CA . ASN A 1 91 ? -3.464 -10.215 4.505 1.00 95.50 91 ASN A CA 1
ATOM 721 C C . ASN A 1 91 ? -4.549 -10.937 3.699 1.00 95.50 91 ASN A C 1
ATOM 723 O O . ASN A 1 91 ? -5.703 -10.995 4.126 1.00 95.50 91 ASN A O 1
ATOM 727 N N . GLU A 1 92 ? -4.181 -11.517 2.557 1.00 95.88 92 GLU A N 1
ATOM 728 C CA . GLU A 1 92 ? -5.114 -12.263 1.724 1.00 95.88 92 GLU A CA 1
ATOM 729 C C . GLU A 1 92 ? -5.616 -13.532 2.421 1.00 95.88 92 GLU A C 1
ATOM 731 O O . GLU A 1 92 ? -6.814 -13.811 2.421 1.00 95.88 92 GLU A O 1
ATOM 736 N N . LEU A 1 93 ? -4.728 -14.281 3.078 1.00 96.50 93 LEU A N 1
ATOM 737 C CA . LEU A 1 93 ? -5.113 -15.467 3.843 1.00 96.50 93 LEU A CA 1
ATOM 738 C C . LEU A 1 93 ? -6.038 -15.115 5.015 1.00 96.50 93 LEU A C 1
ATOM 740 O O . LEU A 1 93 ? -7.012 -15.830 5.259 1.00 96.50 93 LEU A O 1
ATOM 744 N N . ILE A 1 94 ? -5.773 -14.003 5.710 1.00 96.19 94 ILE A N 1
ATOM 745 C CA . ILE A 1 94 ? -6.649 -13.493 6.773 1.00 96.19 94 ILE A CA 1
ATOM 746 C C . ILE A 1 94 ? -8.025 -13.136 6.202 1.00 96.19 94 ILE A C 1
ATOM 748 O O . ILE A 1 94 ? -9.041 -13.527 6.778 1.00 96.19 94 ILE A O 1
ATOM 752 N N . TYR A 1 95 ? -8.075 -12.440 5.063 1.00 94.25 95 TYR A N 1
ATOM 753 C CA . TYR A 1 95 ? -9.329 -12.067 4.410 1.00 94.25 95 TYR A CA 1
ATOM 754 C C . TYR A 1 95 ? -10.156 -13.294 4.010 1.00 94.25 95 TYR A C 1
ATOM 756 O O . TYR A 1 95 ? -11.341 -13.372 4.336 1.00 94.25 95 TYR A O 1
ATOM 764 N N . GLN A 1 96 ? -9.526 -14.284 3.375 1.00 94.94 96 GLN A N 1
ATOM 765 C CA . GLN A 1 96 ? -10.195 -15.527 2.984 1.00 94.94 96 GLN A CA 1
ATOM 766 C C . GLN A 1 96 ? -10.735 -16.291 4.191 1.00 94.94 96 GLN A C 1
ATOM 768 O O . GLN A 1 96 ? -11.834 -16.844 4.130 1.00 94.94 96 GLN A O 1
ATOM 773 N N . GLN A 1 97 ? -9.985 -16.324 5.296 1.00 96.19 97 GLN A N 1
ATOM 774 C CA . GLN A 1 97 ? -10.445 -16.977 6.517 1.00 96.19 97 GLN A CA 1
ATOM 775 C C . GLN A 1 97 ? -11.622 -16.225 7.148 1.00 96.19 97 GLN A C 1
ATOM 777 O O . GLN A 1 97 ? -12.611 -16.856 7.520 1.00 96.19 97 GLN A O 1
ATOM 782 N N . ALA A 1 98 ? -11.555 -14.892 7.211 1.00 95.12 98 ALA A N 1
ATOM 783 C CA . ALA A 1 98 ? -12.644 -14.056 7.705 1.00 95.12 98 ALA A CA 1
ATOM 784 C C . ALA A 1 98 ? -13.926 -14.251 6.878 1.00 95.12 98 ALA A C 1
ATOM 786 O O . ALA A 1 98 ? -15.001 -14.439 7.445 1.00 95.12 98 ALA A O 1
ATOM 787 N N . GLU A 1 99 ? -13.816 -14.300 5.548 1.00 93.56 99 GLU A N 1
ATOM 788 C CA . GLU A 1 99 ? -14.945 -14.587 4.660 1.00 93.56 99 GLU A CA 1
ATOM 789 C C . GLU A 1 99 ? -15.534 -15.982 4.924 1.00 93.56 99 GLU A C 1
ATOM 791 O O . GLU A 1 99 ? -16.752 -16.127 5.052 1.00 93.56 99 GLU A O 1
ATOM 796 N N . LYS A 1 100 ? -14.679 -16.999 5.092 1.00 94.38 100 LYS A N 1
ATOM 797 C CA . LYS A 1 100 ? -15.091 -18.373 5.427 1.00 94.38 100 LYS A CA 1
ATOM 798 C C . LYS A 1 100 ? -15.856 -18.468 6.744 1.00 94.38 100 LYS A C 1
ATOM 800 O O . LYS A 1 100 ? -16.781 -19.271 6.855 1.00 94.38 100 LYS A O 1
ATOM 805 N N . GLU A 1 101 ? -15.456 -17.681 7.736 1.00 96.44 101 GLU A N 1
ATOM 806 C CA . GLU A 1 101 ? -16.091 -17.622 9.056 1.00 96.44 101 GLU A CA 1
ATOM 807 C C . GLU A 1 101 ? -17.305 -16.679 9.096 1.00 96.44 101 GLU A C 1
ATOM 809 O O . GLU A 1 101 ? -17.996 -16.605 10.112 1.00 96.44 101 GLU A O 1
ATOM 814 N N . GLY A 1 102 ? -17.603 -15.977 7.998 1.00 92.62 102 GLY A N 1
ATOM 815 C CA . GLY A 1 102 ? -18.691 -15.000 7.934 1.00 92.62 102 GLY A CA 1
ATOM 816 C C . GLY A 1 102 ? -18.399 -13.700 8.692 1.00 92.62 102 GLY A C 1
ATOM 817 O O . GLY A 1 102 ? -19.325 -12.956 9.017 1.00 92.62 102 GLY A O 1
ATOM 818 N N . LEU A 1 103 ? -17.127 -13.411 8.972 1.00 92.62 103 LEU A N 1
ATOM 819 C CA . LEU A 1 103 ? -16.655 -12.182 9.605 1.00 92.62 103 LEU A CA 1
ATOM 820 C C . LEU A 1 103 ? -16.547 -11.069 8.555 1.00 92.62 103 LEU A C 1
ATOM 822 O O . LEU A 1 103 ? -15.471 -10.758 8.048 1.00 92.62 103 LEU A O 1
ATOM 826 N N . LEU A 1 104 ? -17.686 -10.472 8.210 1.00 88.44 104 LEU A N 1
ATOM 827 C CA . LEU A 1 104 ? -17.767 -9.369 7.253 1.00 88.44 104 LEU A CA 1
ATOM 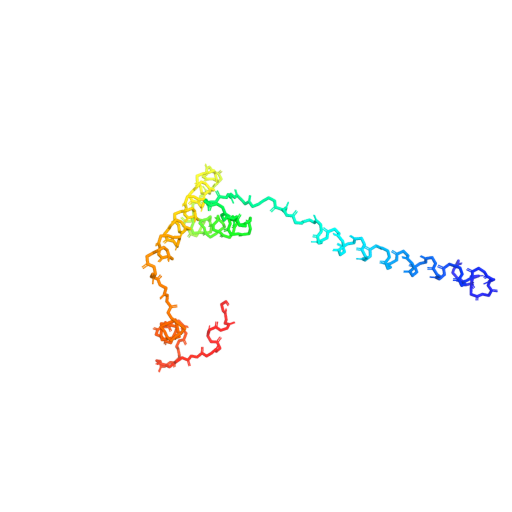828 C C . LEU A 1 104 ? -18.225 -8.085 7.945 1.00 88.44 104 LEU A C 1
ATOM 830 O O . LEU A 1 104 ? -19.162 -8.095 8.742 1.00 88.44 104 LEU A O 1
ATOM 834 N N . ALA A 1 105 ? -17.593 -6.964 7.599 1.00 89.50 105 ALA A N 1
ATOM 835 C CA . ALA A 1 105 ? -18.027 -5.650 8.058 1.00 89.50 105 ALA A CA 1
ATOM 836 C C . ALA A 1 105 ? -19.273 -5.198 7.278 1.00 89.50 105 ALA A C 1
ATOM 838 O O . ALA A 1 105 ? -19.282 -5.192 6.042 1.00 89.50 105 ALA A O 1
ATOM 839 N N . THR A 1 106 ? -20.332 -4.794 7.984 1.00 92.44 106 THR A N 1
ATOM 840 C CA . THR A 1 106 ? -21.522 -4.220 7.342 1.00 92.44 106 THR A CA 1
ATOM 841 C C . THR A 1 106 ? -21.248 -2.799 6.851 1.00 92.44 106 THR A C 1
ATOM 843 O O . THR A 1 106 ? -20.332 -2.117 7.312 1.00 92.44 106 THR A O 1
ATOM 846 N N . LYS A 1 107 ? -22.072 -2.306 5.918 1.00 93.38 107 LYS A N 1
ATOM 847 C CA . LYS A 1 107 ? -21.944 -0.929 5.410 1.00 93.38 107 LYS A CA 1
ATOM 848 C C . LYS A 1 107 ? -22.094 0.100 6.528 1.00 93.38 107 LYS A C 1
ATOM 850 O O . LYS A 1 107 ? -21.436 1.137 6.507 1.00 93.38 107 LYS A O 1
ATOM 855 N N . GLU A 1 108 ? -22.959 -0.192 7.490 1.00 94.75 108 GLU A N 1
ATOM 856 C CA . GLU A 1 108 ? -23.231 0.642 8.653 1.00 94.75 108 GLU A CA 1
ATOM 857 C C . GLU A 1 108 ? -22.014 0.700 9.578 1.00 94.75 108 GLU A C 1
ATOM 859 O O . GLU A 1 108 ? -21.610 1.798 9.950 1.00 94.75 108 GLU A O 1
ATOM 864 N N . GLN A 1 109 ? -21.382 -0.446 9.856 1.00 92.81 109 GLN A N 1
ATOM 865 C CA . GLN A 1 109 ? -20.159 -0.519 10.660 1.00 92.81 109 GLN A CA 1
ATOM 866 C C . GLN A 1 109 ? -19.000 0.218 9.986 1.00 92.81 109 GLN A C 1
ATOM 868 O O . GLN A 1 109 ? -18.356 1.051 10.612 1.00 92.81 109 GLN A O 1
ATOM 873 N N . VAL A 1 110 ? -18.778 -0.008 8.686 1.00 93.62 110 VAL A N 1
ATOM 874 C CA . VAL A 1 110 ? -17.731 0.703 7.930 1.00 93.62 110 VAL A CA 1
ATOM 875 C C . VAL A 1 110 ? -17.967 2.214 7.959 1.00 93.62 110 VAL A C 1
ATOM 877 O O . VAL A 1 110 ? -17.033 2.989 8.147 1.00 93.62 110 VAL A O 1
ATOM 880 N N . LYS A 1 111 ? -19.220 2.654 7.794 1.00 93.62 111 LYS A N 1
ATOM 881 C CA . LYS A 1 111 ? -19.573 4.074 7.871 1.00 93.62 111 LYS A CA 1
ATOM 882 C C . LYS A 1 111 ? -19.287 4.649 9.257 1.00 93.62 111 LYS A C 1
ATOM 884 O O . LYS A 1 111 ? -18.744 5.746 9.339 1.00 93.62 111 LYS A O 1
ATOM 889 N N . GLU A 1 112 ? -19.687 3.953 10.315 1.00 94.69 112 GLU A N 1
ATOM 890 C CA . GLU A 1 112 ? -19.455 4.384 11.694 1.00 94.69 112 GLU A CA 1
ATOM 891 C C . GLU A 1 112 ? -17.958 4.514 11.991 1.00 94.69 112 GLU A C 1
ATOM 893 O O . GLU A 1 112 ? -17.525 5.560 12.470 1.00 94.69 112 GLU A O 1
ATOM 898 N N . GLU A 1 113 ? -17.156 3.526 11.589 1.00 94.56 113 GLU A N 1
ATOM 899 C CA . GLU A 1 113 ? -15.701 3.575 11.742 1.00 94.56 113 GLU A CA 1
ATOM 900 C C . GLU A 1 113 ? -15.079 4.756 10.991 1.00 94.56 113 GLU A C 1
ATOM 902 O O . GLU A 1 113 ? -14.304 5.513 11.572 1.00 94.56 113 GLU A O 1
ATOM 907 N N . ILE A 1 114 ? -15.475 5.008 9.736 1.00 93.38 114 ILE A N 1
ATOM 908 C CA . ILE A 1 114 ? -14.975 6.163 8.969 1.00 93.38 114 ILE A CA 1
ATOM 909 C C . ILE A 1 114 ? -15.290 7.489 9.675 1.00 93.38 114 ILE A C 1
ATOM 911 O O . ILE A 1 114 ? -14.451 8.392 9.687 1.00 93.38 114 ILE A O 1
ATOM 915 N N . LEU A 1 115 ? -16.481 7.623 10.270 1.00 93.62 115 LEU A N 1
ATOM 916 C CA . LEU A 1 115 ? -16.868 8.830 11.007 1.00 93.62 115 LEU A CA 1
ATOM 917 C C . LEU A 1 115 ? -16.023 9.039 12.270 1.00 93.62 115 LEU A C 1
ATOM 919 O O . LEU A 1 115 ? -15.841 10.186 12.683 1.00 93.62 115 LEU A O 1
ATOM 923 N N . ASN A 1 116 ? -15.492 7.963 12.853 1.00 93.50 116 ASN A N 1
ATOM 924 C CA . ASN A 1 116 ? -14.686 7.985 14.071 1.00 93.50 116 ASN A CA 1
ATOM 925 C C . ASN A 1 116 ? -13.185 8.203 13.817 1.00 93.50 116 ASN A C 1
ATOM 927 O O . ASN A 1 116 ? -12.447 8.453 14.770 1.00 93.50 116 ASN A O 1
ATOM 931 N N . ILE A 1 117 ? -12.722 8.170 12.561 1.00 94.94 117 ILE A N 1
ATOM 932 C CA . ILE A 1 117 ? -11.315 8.419 12.214 1.00 94.94 117 ILE A CA 1
ATOM 933 C C . ILE A 1 117 ? -10.966 9.901 12.455 1.00 94.94 117 ILE A C 1
ATOM 935 O O . ILE A 1 117 ? -11.491 10.769 11.752 1.00 94.94 117 ILE A O 1
ATOM 939 N N . PRO A 1 118 ? -10.027 10.228 13.370 1.00 94.06 118 PRO A N 1
ATOM 940 C CA . PRO A 1 118 ? -9.707 11.619 13.710 1.00 94.06 118 PRO A CA 1
ATOM 941 C C . PRO A 1 118 ? -9.186 12.442 12.529 1.00 94.06 118 PRO A C 1
ATOM 943 O O . PRO A 1 118 ? -9.461 13.634 12.435 1.00 94.06 118 PRO A O 1
ATOM 946 N N . ALA A 1 119 ? -8.467 11.804 11.600 1.00 93.75 119 ALA A N 1
ATOM 947 C CA . ALA A 1 119 ? -7.943 12.459 10.402 1.00 93.75 119 ALA A CA 1
ATOM 948 C C . ALA A 1 119 ? -9.048 12.999 9.476 1.00 93.75 119 ALA A C 1
ATOM 950 O O . ALA A 1 119 ? -8.793 13.899 8.681 1.00 93.75 119 ALA A O 1
ATOM 951 N N . PHE A 1 120 ? -10.274 12.475 9.582 1.00 96.31 120 PHE A N 1
ATOM 952 C CA . PHE A 1 120 ? -11.418 12.900 8.771 1.00 96.31 120 PHE A CA 1
ATOM 953 C C . PHE A 1 120 ? -12.353 13.826 9.536 1.00 96.31 120 PHE A C 1
ATOM 955 O O . PHE A 1 120 ? -13.482 14.042 9.105 1.00 96.31 120 PHE A O 1
ATOM 962 N N . GLN A 1 121 ? -11.911 14.371 10.670 1.00 95.50 121 GLN A N 1
ATOM 963 C CA . GLN A 1 121 ? -12.715 15.248 11.505 1.00 95.50 121 GLN A CA 1
ATOM 964 C C . GLN A 1 121 ? -12.150 16.671 11.552 1.00 95.50 121 GLN A C 1
ATOM 966 O O . GLN A 1 121 ? -10.953 16.891 11.711 1.00 95.50 121 GLN A O 1
ATOM 971 N N . SER A 1 122 ? -13.047 17.653 11.504 1.00 95.06 122 SER A N 1
ATOM 972 C CA . SER A 1 122 ? -12.789 19.059 11.810 1.00 95.06 122 SER A CA 1
ATOM 973 C C . SER A 1 122 ? -13.650 19.455 13.007 1.00 95.06 122 SER A C 1
ATOM 975 O O . SER A 1 122 ? -14.875 19.324 12.980 1.00 95.06 122 SER A O 1
ATOM 977 N N . ASN A 1 123 ? -13.014 19.888 14.101 1.00 91.94 123 ASN A N 1
ATOM 978 C CA . ASN A 1 123 ? -13.682 20.180 15.379 1.00 91.94 123 ASN A CA 1
ATOM 979 C C . ASN A 1 123 ? -14.545 19.009 15.908 1.00 91.94 123 ASN A C 1
ATOM 981 O O . ASN A 1 123 ? -15.655 19.218 16.401 1.00 91.94 123 ASN A O 1
ATOM 985 N N . GLY A 1 124 ? -14.057 17.771 15.766 1.00 90.50 124 GLY A N 1
ATOM 986 C CA . GLY A 1 124 ? -14.746 16.562 16.239 1.00 90.50 124 GLY A CA 1
ATOM 987 C C . GLY A 1 124 ? -15.966 16.145 15.410 1.00 90.50 124 GLY A C 1
ATOM 988 O O . GLY A 1 124 ? -16.748 15.307 15.849 1.00 90.50 124 GLY A O 1
ATOM 989 N N . LYS A 1 125 ? -16.168 16.733 14.224 1.00 93.25 125 LYS A N 1
ATOM 990 C CA . LYS A 1 125 ? -17.205 16.327 13.265 1.00 93.25 125 LYS A CA 1
ATOM 991 C C . LYS A 1 125 ? -16.569 15.929 11.952 1.00 93.25 125 LYS A C 1
ATOM 993 O O . LYS A 1 125 ? -15.615 16.567 11.525 1.00 93.25 125 LYS A O 1
ATOM 998 N N . PHE A 1 126 ? -17.136 14.924 11.296 1.00 95.88 126 PHE A N 1
ATOM 999 C CA . PHE A 1 126 ? -16.673 14.494 9.984 1.00 95.88 126 PHE A CA 1
ATOM 1000 C C . PHE A 1 126 ? -16.623 15.661 8.985 1.00 95.88 126 PHE A C 1
ATOM 1002 O O . PHE A 1 126 ? -17.608 16.384 8.808 1.00 95.88 126 PHE A O 1
ATOM 1009 N N . ASP A 1 127 ? -15.485 15.809 8.315 1.00 95.62 127 ASP A N 1
ATOM 1010 C CA . ASP A 1 127 ? -15.243 16.773 7.254 1.00 95.62 127 ASP A CA 1
ATOM 1011 C C . ASP A 1 127 ? -14.947 16.024 5.952 1.00 95.62 127 ASP A C 1
ATOM 1013 O O . ASP A 1 127 ? -13.916 15.370 5.780 1.00 95.62 127 ASP A O 1
ATOM 1017 N N . LYS A 1 128 ? -15.870 16.150 4.997 1.00 93.00 128 LYS A N 1
ATOM 1018 C CA . LYS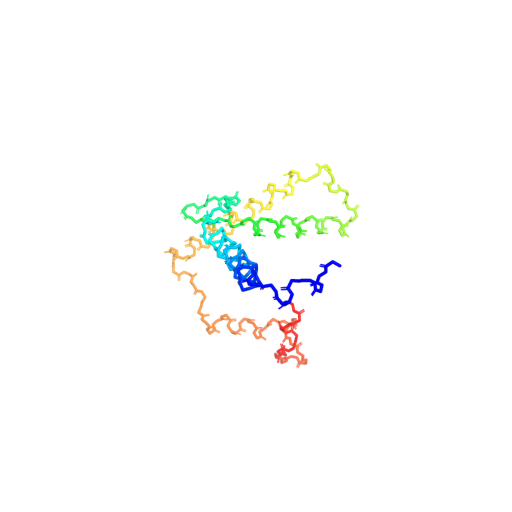 A 1 128 ? -15.760 15.509 3.686 1.00 93.00 128 LYS A CA 1
ATOM 1019 C C . LYS A 1 128 ? -14.530 15.980 2.907 1.00 93.00 128 LYS A C 1
ATOM 1021 O O . LYS A 1 128 ? -13.999 15.210 2.113 1.00 93.00 128 LYS A O 1
ATOM 1026 N N . ASN A 1 129 ? -14.093 17.225 3.096 1.00 94.81 129 ASN A N 1
ATOM 1027 C CA . ASN A 1 129 ? -12.930 17.739 2.381 1.00 94.81 129 ASN A CA 1
ATOM 1028 C C . ASN A 1 129 ? -11.657 17.039 2.857 1.00 94.81 129 ASN A C 1
ATOM 1030 O O . ASN A 1 129 ? -10.842 16.678 2.019 1.00 94.81 129 ASN A O 1
ATOM 1034 N N . LEU A 1 130 ? -11.527 16.783 4.164 1.00 92.50 130 LEU A N 1
ATOM 1035 C CA . LEU A 1 130 ? -10.400 16.026 4.719 1.00 92.50 130 LEU A CA 1
ATOM 1036 C C . LEU A 1 130 ? -10.388 14.579 4.211 1.00 92.50 130 LEU A C 1
ATOM 1038 O O . LEU A 1 130 ? -9.337 14.062 3.852 1.00 92.50 130 LEU A O 1
ATOM 1042 N N . TYR A 1 131 ? -11.561 13.949 4.100 1.00 92.56 131 TYR A N 1
ATOM 1043 C CA . TYR A 1 131 ? -11.683 12.600 3.540 1.00 92.56 131 TYR A CA 1
ATOM 1044 C C . TYR A 1 131 ? -11.273 12.505 2.059 1.00 92.56 131 TYR A C 1
ATOM 1046 O O . TYR A 1 131 ? -10.772 11.475 1.632 1.00 92.56 131 TYR A O 1
ATOM 1054 N N . LEU A 1 132 ? -11.490 13.554 1.259 1.00 93.31 132 LEU A N 1
ATOM 1055 C CA . LEU A 1 132 ? -11.171 13.555 -0.177 1.00 93.31 132 LEU A CA 1
ATOM 1056 C C . LEU A 1 132 ? -9.742 14.026 -0.503 1.00 93.31 132 LEU A C 1
ATOM 1058 O O . LEU A 1 132 ? -9.383 14.088 -1.676 1.00 93.31 132 LEU A O 1
ATOM 1062 N N . GLN A 1 133 ? -8.952 14.414 0.500 1.00 89.12 133 GLN A N 1
ATOM 1063 C CA . GLN A 1 133 ? -7.582 14.919 0.325 1.00 89.12 133 GLN A CA 1
ATOM 1064 C C . GLN A 1 133 ? -6.504 13.826 0.299 1.00 89.12 133 GLN A C 1
ATOM 1066 O O . GLN A 1 133 ? -5.327 14.143 0.123 1.00 89.12 133 GLN A O 1
ATOM 1071 N N . ILE A 1 134 ? -6.901 12.571 0.477 1.00 71.19 134 ILE A N 1
ATOM 1072 C CA . ILE A 1 134 ? -6.047 11.377 0.552 1.00 71.19 134 ILE A CA 1
ATOM 1073 C C . ILE A 1 134 ? -6.243 10.475 -0.659 1.00 71.19 134 ILE A C 1
ATOM 1075 O O . ILE A 1 134 ? -7.374 10.429 -1.192 1.00 71.19 134 ILE A O 1
#